Protein AF-X1EFI1-F1 (afdb_monomer_lite)

Organism: NCBI:txid412755

InterPro domains:
  IPR022412 Quinolinate phosphoribosyl transferase, N-terminal [PF02749] (3-53)
  IPR027277 Nicotinate-nucleotide pyrophosphorylase/Putative pyrophosphorylase ModD [PTHR32179] (1-67)
  IPR037128 Quinolinate phosphoribosyl transferase, N-terminal domain superfamily [G3DSA:3.90.1170.20] (1-68)

pLDDT: mean 90.25, std 6.35, range [58.0, 96.62]

Radius of gyration: 14.79 Å; chains: 1; bounding box: 26×17×44 Å

Sequence (68 aa):
MVFNEIDEKVNFQIKLNDGDNFSPGITIATVVGAASTCLKGERTALNFLQHLSGIATLTRKFVNATKG

Foldseek 3Di:
DQLCVQPVPKDKAADDDPPDDDDPPDDGIDIDDDPVSCVVRVVVVVVVCCVVVVVSVVVVVVVVVPPD

Structure (mmCIF, N/CA/C/O backbone):
data_AF-X1EFI1-F1
#
_entry.id   AF-X1EFI1-F1
#
loop_
_atom_site.group_PDB
_atom_site.id
_atom_site.type_symbol
_atom_site.label_atom_id
_atom_site.label_alt_id
_atom_site.label_comp_id
_atom_site.label_asym_id
_atom_site.label_entity_id
_atom_site.label_seq_id
_atom_site.pdbx_PDB_ins_code
_atom_site.Cartn_x
_atom_site.Cartn_y
_atom_site.Cartn_z
_atom_site.occupancy
_atom_site.B_iso_or_equiv
_atom_site.auth_seq_id
_atom_site.auth_comp_id
_atom_site.auth_asym_id
_atom_site.auth_atom_id
_atom_site.pdbx_PDB_model_num
ATOM 1 N N . MET A 1 1 ? 0.510 -6.756 7.485 1.00 67.38 1 MET A N 1
ATOM 2 C CA . MET A 1 1 ? 1.985 -6.628 7.448 1.00 67.38 1 MET A CA 1
ATOM 3 C C . MET A 1 1 ? 2.557 -5.252 7.820 1.00 67.38 1 MET A C 1
ATOM 5 O O . MET A 1 1 ? 3.763 -5.128 7.864 1.00 67.38 1 MET A O 1
ATOM 9 N N . VAL A 1 2 ? 1.776 -4.246 8.217 1.00 79.69 2 VAL A N 1
ATOM 10 C CA . VAL A 1 2 ? 2.264 -3.205 9.157 1.00 79.69 2 VAL A CA 1
ATOM 11 C C . VAL A 1 2 ? 1.119 -2.892 10.107 1.00 79.69 2 VAL A C 1
ATOM 13 O O . VAL A 1 2 ? 1.245 -3.042 11.309 1.00 79.69 2 VAL A O 1
ATOM 16 N N . PHE A 1 3 ? -0.056 -2.602 9.548 1.00 81.94 3 PHE A N 1
ATOM 17 C CA . PHE A 1 3 ? -1.257 -2.318 10.330 1.00 81.94 3 PHE A CA 1
ATOM 18 C C . PHE A 1 3 ? -1.717 -3.484 11.219 1.00 81.94 3 PHE A C 1
ATOM 20 O O . PHE A 1 3 ? -2.041 -3.243 12.370 1.00 81.94 3 PHE A O 1
ATOM 27 N N . ASN A 1 4 ? -1.641 -4.733 10.739 1.00 81.38 4 ASN A N 1
ATOM 28 C CA . ASN A 1 4 ? -1.988 -5.924 11.534 1.00 81.38 4 ASN A CA 1
ATOM 29 C C . ASN A 1 4 ? -1.061 -6.164 12.741 1.00 81.38 4 ASN A C 1
ATOM 31 O O . ASN A 1 4 ? -1.465 -6.824 13.683 1.00 81.38 4 ASN A O 1
ATOM 35 N N . GLU A 1 5 ? 0.167 -5.631 12.714 1.00 82.62 5 GLU A N 1
ATOM 36 C CA . GLU A 1 5 ? 1.095 -5.692 13.857 1.00 82.62 5 GLU A CA 1
ATOM 37 C C . GLU A 1 5 ? 0.806 -4.585 14.885 1.00 82.62 5 GLU A C 1
ATOM 39 O O . GLU A 1 5 ? 1.248 -4.655 16.026 1.00 82.62 5 GLU A O 1
ATOM 44 N N . ILE A 1 6 ? 0.092 -3.530 14.474 1.00 81.25 6 ILE A N 1
ATOM 45 C CA . ILE A 1 6 ? -0.256 -2.387 15.327 1.00 81.25 6 ILE A CA 1
ATOM 46 C C . ILE A 1 6 ? -1.626 -2.613 15.977 1.00 81.25 6 ILE A C 1
ATOM 48 O O . ILE A 1 6 ? -1.807 -2.283 17.147 1.00 81.25 6 ILE A O 1
ATOM 52 N N . ASP A 1 7 ? -2.593 -3.127 15.213 1.00 80.75 7 ASP A N 1
ATOM 53 C CA . ASP A 1 7 ? -3.968 -3.372 15.648 1.00 80.75 7 ASP A CA 1
ATOM 54 C C . ASP A 1 7 ? -4.667 -4.340 14.675 1.00 80.75 7 ASP A C 1
ATOM 56 O O . ASP A 1 7 ? -4.833 -4.048 13.486 1.00 80.75 7 ASP A O 1
ATOM 60 N N . GLU A 1 8 ? -5.120 -5.482 15.188 1.00 80.12 8 GLU A N 1
ATOM 61 C CA . GLU A 1 8 ? -5.828 -6.514 14.417 1.00 80.12 8 GLU A CA 1
ATOM 62 C C . GLU A 1 8 ? -7.206 -6.053 13.910 1.00 80.12 8 GLU A C 1
ATOM 64 O O . GLU A 1 8 ? -7.785 -6.675 13.020 1.00 80.12 8 GLU A O 1
ATOM 69 N N . LYS A 1 9 ? -7.755 -4.951 14.444 1.00 85.75 9 LYS A N 1
ATOM 70 C CA . LYS A 1 9 ? -9.060 -4.413 14.022 1.00 85.75 9 LYS A CA 1
ATOM 71 C C . LYS A 1 9 ? -8.990 -3.562 12.755 1.00 85.75 9 LYS A C 1
ATOM 73 O O . LYS A 1 9 ? -10.025 -3.073 12.298 1.00 85.75 9 LYS A O 1
ATOM 78 N N . VAL A 1 10 ? -7.801 -3.342 12.194 1.00 88.56 10 VAL A N 1
ATOM 79 C CA . VAL A 1 10 ? -7.657 -2.579 10.951 1.00 88.56 10 VAL A CA 1
ATOM 80 C C . VAL A 1 10 ? -8.148 -3.402 9.770 1.00 88.56 10 VAL A C 1
ATOM 82 O O . VAL A 1 10 ? -7.599 -4.453 9.449 1.00 88.56 10 VAL A O 1
ATOM 85 N N . ASN A 1 11 ? -9.134 -2.871 9.055 1.00 89.31 11 ASN A N 1
ATOM 86 C CA . ASN A 1 11 ? -9.572 -3.433 7.789 1.00 89.31 11 ASN A CA 1
ATOM 87 C C . ASN A 1 11 ? -8.676 -2.909 6.658 1.00 89.31 11 ASN A C 1
ATOM 89 O O . ASN A 1 11 ? -8.659 -1.708 6.370 1.00 89.31 11 ASN A O 1
ATOM 93 N N . PHE A 1 12 ? -7.928 -3.810 6.026 1.00 88.81 12 PHE A N 1
ATOM 94 C CA . PHE A 1 12 ? -7.015 -3.499 4.931 1.00 88.81 12 PHE A CA 1
ATOM 95 C C . PHE A 1 12 ? -7.524 -4.124 3.629 1.00 88.81 12 PHE A C 1
ATOM 97 O O . PHE A 1 12 ? -7.532 -5.343 3.478 1.00 88.81 12 PHE A O 1
ATOM 104 N N . GLN A 1 13 ? -7.939 -3.285 2.681 1.00 90.94 13 GLN A N 1
ATOM 105 C CA . GLN A 1 13 ? -8.443 -3.706 1.375 1.00 90.94 13 GLN A CA 1
ATOM 106 C C . GLN A 1 13 ? -7.425 -3.384 0.284 1.00 90.94 13 GLN A C 1
ATOM 108 O O . GLN A 1 13 ? -7.152 -2.219 -0.003 1.00 90.94 13 GLN A O 1
ATOM 113 N N . ILE A 1 14 ? -6.882 -4.421 -0.344 1.00 90.69 14 ILE A N 1
ATOM 114 C CA . ILE A 1 14 ? -5.964 -4.302 -1.479 1.00 90.69 14 ILE A CA 1
ATOM 115 C C . ILE A 1 14 ? -6.782 -4.116 -2.762 1.00 90.69 14 ILE A C 1
ATOM 117 O O . ILE A 1 14 ? -7.763 -4.828 -2.970 1.00 90.69 14 ILE A O 1
ATOM 121 N N . LYS A 1 15 ? -6.397 -3.155 -3.612 1.00 92.69 15 LYS A N 1
ATOM 122 C CA . LYS A 1 15 ? -7.047 -2.906 -4.914 1.00 92.69 15 LYS A CA 1
ATOM 123 C C . LYS A 1 15 ? -6.180 -3.280 -6.114 1.00 92.69 15 LYS A C 1
ATOM 125 O O . LYS A 1 15 ? -6.725 -3.479 -7.194 1.00 92.69 15 LYS A O 1
ATOM 130 N N . LEU A 1 16 ? -4.865 -3.358 -5.927 1.00 91.81 16 LEU A N 1
ATOM 131 C CA . LEU A 1 16 ? -3.897 -3.775 -6.938 1.00 91.81 16 LEU A CA 1
ATOM 132 C C . LEU A 1 16 ? -3.074 -4.942 -6.411 1.00 91.81 16 LEU A C 1
ATOM 134 O O . LEU A 1 16 ? -2.676 -4.936 -5.247 1.00 91.81 16 LEU A O 1
ATOM 138 N N . ASN A 1 17 ? -2.796 -5.909 -7.272 1.00 89.75 17 ASN A N 1
ATOM 139 C CA . ASN A 1 17 ? -1.924 -7.024 -6.941 1.00 89.75 17 ASN A CA 1
ATOM 140 C C . ASN A 1 17 ? -0.460 -6.660 -7.211 1.00 89.75 17 ASN A C 1
ATOM 142 O O . ASN A 1 17 ? -0.148 -5.760 -7.996 1.00 89.75 17 ASN A O 1
ATOM 146 N N . ASP A 1 18 ? 0.460 -7.384 -6.577 1.00 88.75 18 ASP A N 1
ATOM 147 C CA . ASP A 1 18 ? 1.887 -7.201 -6.828 1.00 88.75 18 ASP A CA 1
ATOM 148 C C . ASP A 1 18 ? 2.231 -7.450 -8.300 1.00 88.75 18 ASP A C 1
ATOM 150 O O . ASP A 1 18 ? 1.875 -8.466 -8.898 1.00 88.75 18 ASP A O 1
ATOM 154 N N . GLY A 1 19 ? 2.971 -6.508 -8.883 1.00 88.81 19 GLY A N 1
ATOM 155 C CA . GLY A 1 19 ? 3.379 -6.556 -10.284 1.00 88.81 19 GLY A CA 1
ATOM 156 C C . GLY A 1 19 ? 2.375 -5.960 -11.272 1.00 88.81 19 GLY A C 1
ATOM 157 O O . GLY A 1 19 ? 2.734 -5.862 -12.457 1.00 88.81 19 GLY A O 1
ATOM 158 N N . ASP A 1 20 ? 1.198 -5.523 -10.808 1.00 92.19 20 ASP A N 1
ATOM 159 C CA . ASP A 1 20 ? 0.263 -4.731 -11.606 1.00 92.19 20 ASP A CA 1
ATOM 160 C C . ASP A 1 20 ? 0.886 -3.388 -11.999 1.00 92.19 20 ASP A C 1
ATOM 162 O O . ASP A 1 20 ? 1.628 -2.753 -11.245 1.00 92.19 20 ASP A O 1
ATOM 166 N N . ASN A 1 21 ? 0.573 -2.943 -13.214 1.00 89.62 21 ASN A N 1
ATOM 167 C CA . ASN A 1 21 ? 1.004 -1.646 -13.712 1.00 89.62 21 ASN A CA 1
ATOM 168 C C . ASN A 1 21 ? -0.074 -0.606 -13.389 1.00 89.62 21 ASN A C 1
ATOM 170 O O . ASN A 1 21 ? -1.256 -0.849 -13.626 1.00 89.62 21 ASN A O 1
ATOM 174 N N . PHE A 1 22 ? 0.318 0.564 -12.894 1.00 91.25 22 PHE A N 1
ATOM 175 C CA . PHE A 1 22 ? -0.624 1.619 -12.527 1.00 91.25 22 PHE A CA 1
ATOM 176 C C . PHE A 1 22 ? -0.123 3.001 -12.947 1.00 91.25 22 PHE A C 1
ATOM 178 O O . PHE A 1 22 ? 1.062 3.222 -13.193 1.00 91.25 22 PHE A O 1
ATOM 185 N N . SER A 1 23 ? -1.058 3.939 -13.047 1.00 91.31 23 SER A N 1
ATOM 186 C CA . SER A 1 23 ? -0.821 5.346 -13.375 1.00 91.31 23 SER A CA 1
ATOM 187 C C . SER A 1 23 ? -0.967 6.241 -12.135 1.00 91.31 23 SER A C 1
ATOM 189 O O . SER A 1 23 ? -1.612 5.844 -11.159 1.00 91.31 23 SER A O 1
ATOM 191 N N . PRO A 1 24 ? -0.393 7.458 -12.147 1.00 92.25 24 PRO A N 1
ATOM 192 C CA . PRO A 1 24 ? -0.577 8.419 -11.062 1.00 92.25 24 PRO A CA 1
ATOM 193 C C . PRO A 1 24 ? -2.059 8.679 -10.753 1.00 92.25 24 PRO A C 1
ATOM 195 O O . PRO A 1 24 ? -2.882 8.770 -11.660 1.00 92.25 24 PRO A O 1
ATOM 198 N N . GLY A 1 25 ? -2.391 8.812 -9.465 1.00 92.19 25 GLY A N 1
ATOM 199 C CA . GLY A 1 25 ? -3.759 9.061 -8.989 1.00 92.19 25 GLY A CA 1
ATOM 200 C C . GLY A 1 25 ? -4.583 7.804 -8.680 1.00 92.19 25 GLY A C 1
ATOM 201 O O . GLY A 1 25 ? -5.680 7.918 -8.137 1.00 92.19 25 GLY A O 1
ATOM 202 N N . ILE A 1 26 ? -4.067 6.606 -8.964 1.00 93.62 26 ILE A N 1
ATOM 203 C CA . ILE A 1 26 ? -4.750 5.352 -8.628 1.00 93.62 26 ILE A CA 1
ATOM 204 C C . ILE A 1 26 ? -4.647 5.028 -7.133 1.00 93.62 26 ILE A C 1
ATOM 206 O O . ILE A 1 26 ? -3.605 5.181 -6.498 1.00 93.62 26 ILE A O 1
ATOM 210 N N . THR A 1 27 ? -5.752 4.532 -6.574 1.00 93.69 27 THR A N 1
ATOM 211 C CA . THR A 1 27 ? -5.795 3.985 -5.214 1.00 93.69 27 THR A CA 1
ATOM 212 C C . THR A 1 27 ? -5.282 2.545 -5.204 1.00 93.69 27 THR A C 1
ATOM 214 O O . THR A 1 27 ? -5.944 1.656 -5.732 1.00 93.69 27 THR A O 1
ATOM 217 N N . ILE A 1 28 ? -4.137 2.313 -4.560 1.00 92.00 28 ILE A N 1
ATOM 218 C CA . ILE A 1 28 ? -3.476 0.995 -4.475 1.00 92.00 28 ILE A CA 1
ATOM 219 C C . ILE A 1 28 ? -4.124 0.107 -3.395 1.00 92.00 28 ILE A C 1
ATOM 221 O O . ILE A 1 28 ? -4.310 -1.094 -3.582 1.00 92.00 28 ILE A O 1
ATOM 225 N N . ALA A 1 29 ? -4.504 0.707 -2.266 1.00 91.94 29 ALA A N 1
ATOM 226 C CA . ALA A 1 29 ? -5.170 0.042 -1.150 1.00 91.94 29 ALA A CA 1
ATOM 227 C C . ALA A 1 29 ? -6.029 1.041 -0.357 1.00 91.94 29 ALA A C 1
ATOM 229 O O . ALA A 1 29 ? -5.875 2.257 -0.481 1.00 91.94 29 ALA A O 1
ATOM 230 N N . THR A 1 30 ? -6.942 0.536 0.465 1.00 92.88 30 THR A N 1
ATOM 231 C CA . THR A 1 30 ? -7.763 1.317 1.397 1.00 92.88 30 THR A CA 1
ATOM 232 C C . THR A 1 30 ? -7.618 0.737 2.799 1.00 92.88 30 THR A C 1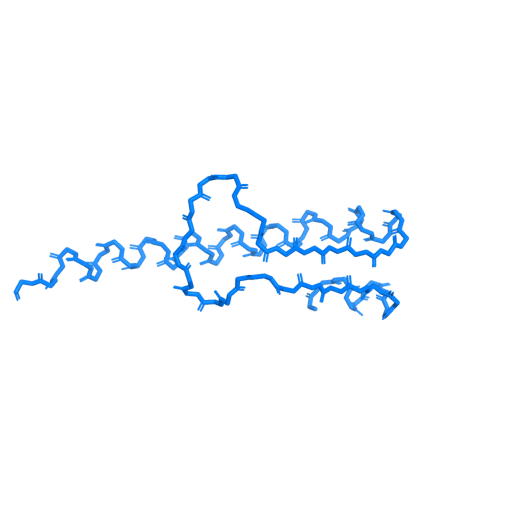
ATOM 234 O O . THR A 1 30 ? -7.717 -0.473 2.985 1.00 92.88 30 THR A O 1
ATOM 237 N N . VAL A 1 31 ? -7.369 1.604 3.783 1.00 91.25 31 VAL A N 1
ATOM 238 C CA . VAL A 1 31 ? -7.150 1.224 5.185 1.00 91.25 31 VAL A CA 1
ATOM 239 C C . VAL A 1 31 ? -8.207 1.901 6.044 1.00 91.25 31 VAL A C 1
ATOM 241 O O . VAL A 1 31 ? -8.357 3.120 5.978 1.00 91.25 31 VAL A O 1
ATOM 244 N N . VAL A 1 32 ? -8.940 1.123 6.837 1.00 92.31 32 VAL A N 1
ATOM 245 C CA . VAL A 1 32 ? -9.997 1.626 7.723 1.00 92.31 32 VAL A CA 1
ATOM 246 C C . VAL A 1 32 ? -9.750 1.121 9.139 1.00 92.31 32 VAL A C 1
ATOM 248 O O . VAL A 1 32 ? -9.633 -0.079 9.368 1.00 92.31 32 VAL A O 1
ATOM 251 N N . GLY A 1 33 ? -9.677 2.040 10.097 1.00 90.56 33 GLY A N 1
A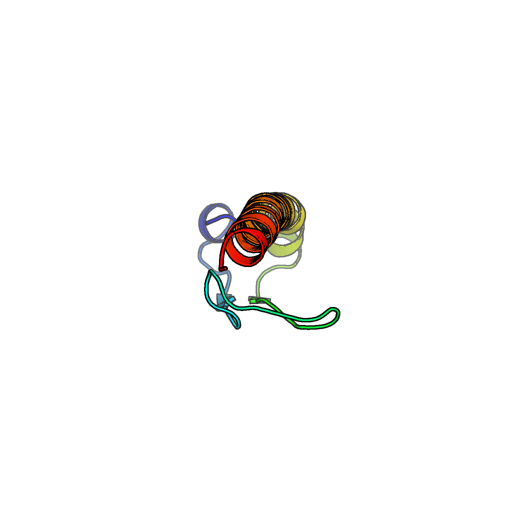TOM 252 C CA . GLY A 1 33 ? -9.405 1.739 11.498 1.00 90.56 33 GLY A CA 1
ATOM 253 C C . GLY A 1 33 ? -9.340 3.011 12.340 1.00 90.56 33 GLY A C 1
ATOM 254 O O . GLY A 1 33 ? -9.686 4.097 11.870 1.00 90.56 33 GLY A O 1
ATOM 255 N N . ALA A 1 34 ? -8.888 2.883 13.588 1.00 92.81 34 ALA A N 1
ATOM 256 C CA . ALA A 1 34 ? -8.669 4.038 14.452 1.00 92.81 34 ALA A CA 1
ATOM 257 C C . ALA A 1 34 ? -7.646 5.000 13.825 1.00 92.81 34 ALA A C 1
ATOM 259 O O . ALA A 1 34 ? -6.598 4.573 13.338 1.00 92.81 34 ALA A O 1
ATOM 260 N N . ALA A 1 35 ? -7.918 6.308 13.884 1.00 91.62 35 ALA A N 1
ATOM 261 C CA . ALA A 1 35 ? -7.051 7.322 13.279 1.00 91.62 35 ALA A CA 1
ATOM 262 C C . ALA A 1 35 ? -5.600 7.231 13.785 1.00 91.62 35 ALA A C 1
ATOM 264 O O . ALA A 1 35 ? -4.659 7.314 13.000 1.00 91.62 35 ALA A O 1
ATOM 265 N N . SER A 1 36 ? -5.414 6.989 15.086 1.00 91.81 36 SER A N 1
ATOM 266 C CA . SER A 1 36 ? -4.096 6.800 15.701 1.00 91.81 36 SER A CA 1
ATOM 267 C C . SER A 1 36 ? -3.340 5.602 15.121 1.00 91.81 36 SER A C 1
ATOM 269 O O . SER A 1 36 ? -2.138 5.693 14.888 1.00 91.81 36 SER A O 1
ATOM 271 N N . THR A 1 37 ? -4.030 4.495 14.858 1.00 90.12 37 THR A N 1
ATOM 272 C CA . THR A 1 37 ? -3.464 3.288 14.250 1.00 90.12 37 THR A CA 1
ATOM 273 C C . THR A 1 37 ? -3.085 3.524 12.789 1.00 90.12 37 THR A C 1
ATOM 275 O O . THR A 1 37 ? -1.967 3.194 12.387 1.00 90.12 37 THR A O 1
ATOM 278 N N . CYS A 1 38 ? -3.976 4.144 12.006 1.00 89.56 38 CYS A N 1
ATOM 279 C CA . CYS A 1 38 ? -3.707 4.477 10.607 1.00 89.56 38 CYS A CA 1
ATOM 280 C C . CYS A 1 38 ? -2.476 5.386 10.481 1.00 89.56 38 CYS A C 1
ATOM 282 O O . CYS A 1 38 ? -1.553 5.066 9.737 1.00 89.56 38 CYS A O 1
ATOM 284 N N . LEU A 1 39 ? -2.409 6.461 11.272 1.00 91.38 39 LEU A N 1
ATOM 285 C CA . LEU A 1 39 ? -1.291 7.410 11.239 1.00 91.38 39 LEU A CA 1
ATOM 286 C C . LEU A 1 39 ? 0.033 6.787 11.710 1.00 91.38 39 LEU A C 1
ATOM 288 O O . LEU A 1 39 ? 1.086 7.077 11.145 1.00 91.38 39 LEU A O 1
ATOM 292 N N . LYS A 1 40 ? 0.004 5.902 12.717 1.00 91.31 40 LYS A N 1
ATOM 293 C CA . LYS A 1 40 ? 1.206 5.189 13.190 1.00 91.31 40 LYS A CA 1
ATOM 294 C C . LYS A 1 40 ? 1.803 4.282 12.114 1.00 91.31 40 LYS A C 1
ATOM 296 O O . LYS A 1 40 ? 3.022 4.213 11.984 1.00 91.31 40 LYS A O 1
ATOM 301 N N . GLY A 1 41 ? 0.955 3.568 11.374 1.00 90.06 41 GLY A N 1
ATOM 302 C CA . GLY A 1 41 ? 1.396 2.607 10.361 1.00 90.06 41 GLY A CA 1
ATOM 303 C C . GLY A 1 41 ? 1.692 3.215 8.991 1.00 90.06 41 GLY A C 1
ATOM 304 O O . GLY A 1 41 ? 2.432 2.607 8.218 1.00 90.06 41 GLY A O 1
ATOM 305 N N . GLU A 1 42 ? 1.153 4.402 8.691 1.00 91.12 42 GLU A N 1
ATOM 306 C CA . GLU A 1 42 ? 1.201 5.032 7.366 1.00 91.12 42 GLU A CA 1
ATOM 307 C C . GLU A 1 42 ? 2.621 5.121 6.803 1.00 91.12 42 GLU A C 1
ATOM 309 O O . GLU A 1 42 ? 2.901 4.570 5.739 1.00 91.12 42 GLU A O 1
ATOM 314 N N . ARG A 1 43 ? 3.538 5.780 7.522 1.00 93.88 43 ARG A N 1
ATOM 315 C CA . ARG A 1 43 ? 4.883 6.056 6.998 1.00 93.88 43 ARG A CA 1
ATOM 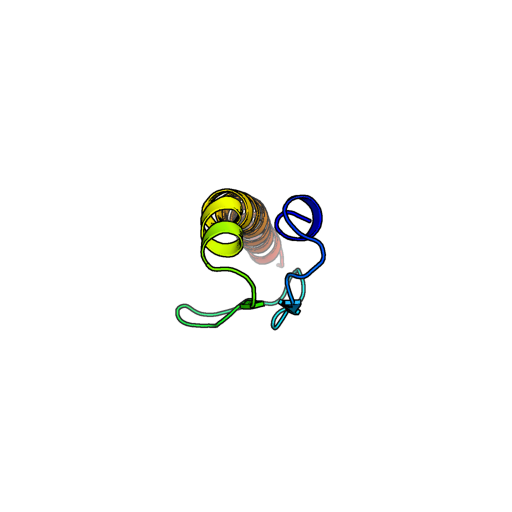316 C C . ARG A 1 43 ? 5.674 4.781 6.737 1.00 93.88 43 ARG A C 1
ATOM 318 O O . ARG A 1 43 ? 6.336 4.664 5.712 1.00 93.88 43 ARG A O 1
ATOM 325 N N . THR A 1 44 ? 5.579 3.815 7.642 1.00 93.62 44 THR A N 1
ATOM 326 C CA . THR A 1 44 ? 6.240 2.517 7.493 1.00 93.62 44 THR A CA 1
ATOM 327 C C . THR A 1 44 ? 5.662 1.752 6.303 1.00 93.62 44 THR A C 1
ATOM 329 O O . THR A 1 44 ? 6.424 1.289 5.457 1.00 93.62 44 THR A O 1
ATOM 332 N N . ALA A 1 45 ? 4.333 1.680 6.177 1.00 91.69 45 ALA A N 1
ATOM 333 C CA . ALA A 1 45 ? 3.675 1.006 5.058 1.00 91.69 45 ALA A CA 1
ATOM 334 C C . ALA A 1 45 ? 4.016 1.652 3.703 1.00 91.69 45 ALA A C 1
ATOM 336 O O . ALA A 1 45 ? 4.350 0.943 2.751 1.00 91.69 45 ALA A O 1
ATOM 337 N N . LEU A 1 46 ? 3.992 2.987 3.623 1.00 92.25 46 LEU A N 1
ATOM 338 C CA . LEU A 1 46 ? 4.361 3.722 2.412 1.00 92.25 46 LEU A CA 1
ATOM 339 C C . LEU A 1 46 ? 5.833 3.531 2.049 1.00 92.25 46 LEU A C 1
ATOM 341 O O . LEU A 1 46 ? 6.125 3.318 0.877 1.00 92.25 46 LEU A O 1
ATOM 345 N N . ASN A 1 47 ? 6.747 3.542 3.022 1.00 94.50 47 ASN A N 1
ATOM 346 C CA . ASN A 1 47 ? 8.168 3.306 2.763 1.00 94.50 47 ASN A CA 1
ATOM 347 C C . ASN A 1 47 ? 8.406 1.928 2.124 1.00 94.50 47 ASN A C 1
ATOM 349 O O . ASN A 1 47 ? 9.136 1.833 1.138 1.00 94.50 47 ASN A O 1
ATOM 353 N N . PHE A 1 48 ? 7.768 0.872 2.645 1.00 92.25 48 PHE A N 1
ATOM 354 C CA . PHE A 1 48 ? 7.865 -0.469 2.058 1.00 92.25 48 PHE A CA 1
ATOM 355 C C . PHE A 1 48 ? 7.309 -0.503 0.633 1.00 92.25 48 PHE A C 1
ATOM 357 O O . PHE A 1 48 ? 8.001 -0.954 -0.281 1.00 92.25 48 PHE A O 1
ATOM 364 N N . LEU A 1 49 ? 6.095 0.022 0.430 1.00 92.06 49 LEU A N 1
ATOM 365 C CA . LEU A 1 49 ? 5.458 0.066 -0.888 1.00 92.06 49 LEU A CA 1
ATOM 366 C C . LEU A 1 49 ? 6.308 0.832 -1.904 1.00 92.06 49 LEU A C 1
ATOM 368 O O . LEU A 1 49 ? 6.556 0.324 -2.995 1.00 92.06 49 LEU A O 1
ATOM 372 N N . GLN A 1 50 ? 6.784 2.025 -1.550 1.00 92.62 50 GLN A N 1
ATOM 373 C CA . GLN A 1 50 ? 7.602 2.864 -2.427 1.00 92.62 50 GLN A CA 1
ATOM 374 C C . GLN A 1 50 ? 8.921 2.186 -2.793 1.00 92.62 50 GLN A C 1
ATOM 376 O O . GLN A 1 50 ? 9.296 2.172 -3.965 1.00 92.62 50 GLN A O 1
ATOM 381 N N . HIS A 1 51 ? 9.614 1.602 -1.813 1.00 96.25 51 HIS A N 1
ATOM 382 C CA . HIS A 1 51 ? 10.906 0.969 -2.045 1.00 96.25 51 HIS A CA 1
ATOM 383 C C . HIS A 1 51 ? 10.785 -0.259 -2.957 1.00 96.25 51 HIS A C 1
ATOM 385 O O . HIS A 1 51 ? 11.454 -0.329 -3.991 1.00 96.25 51 HIS A O 1
ATOM 391 N N . LEU A 1 52 ? 9.885 -1.189 -2.619 1.00 94.69 52 LEU A N 1
ATOM 392 C CA . LEU A 1 52 ? 9.687 -2.422 -3.386 1.00 94.69 52 LEU A CA 1
ATOM 393 C C . LEU A 1 52 ? 9.139 -2.132 -4.789 1.00 94.69 52 LEU A C 1
ATOM 395 O O . LEU A 1 52 ? 9.644 -2.677 -5.773 1.00 94.69 52 LEU A O 1
ATOM 399 N N . SER A 1 53 ? 8.176 -1.212 -4.905 1.00 94.44 53 SER A N 1
ATOM 400 C CA . SER A 1 53 ? 7.628 -0.803 -6.206 1.00 94.44 53 SER A CA 1
ATOM 401 C C . SER A 1 53 ? 8.675 -0.099 -7.068 1.00 94.44 53 SER A C 1
ATOM 403 O O . SER A 1 53 ? 8.717 -0.316 -8.279 1.00 94.44 53 SER A O 1
ATOM 405 N N . GLY A 1 54 ? 9.547 0.717 -6.466 1.00 94.38 54 GLY A N 1
ATOM 406 C CA . GLY A 1 54 ? 10.647 1.381 -7.166 1.00 94.38 54 GLY A CA 1
ATOM 407 C C . GLY A 1 54 ? 11.622 0.380 -7.785 1.00 94.38 54 GLY A C 1
ATOM 408 O O . GLY A 1 54 ? 11.938 0.482 -8.973 1.00 94.38 54 GLY A O 1
ATOM 409 N N . ILE A 1 55 ? 12.030 -0.631 -7.010 1.00 96.62 55 ILE A N 1
ATOM 410 C CA . ILE A 1 55 ? 12.875 -1.731 -7.496 1.00 96.62 55 ILE A CA 1
ATOM 411 C C . ILE A 1 55 ? 12.172 -2.471 -8.638 1.00 96.62 55 ILE A C 1
ATOM 413 O O . ILE A 1 55 ? 12.733 -2.578 -9.727 1.00 96.62 55 ILE A O 1
ATOM 417 N N . ALA A 1 56 ? 10.929 -2.916 -8.433 1.00 95.38 56 ALA A N 1
ATOM 418 C CA . ALA A 1 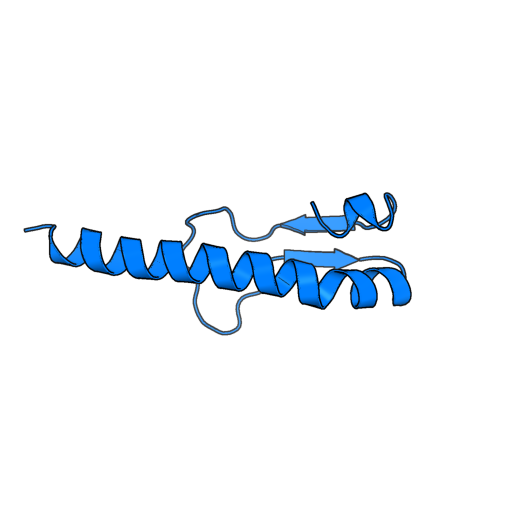56 ? 10.177 -3.673 -9.435 1.00 95.38 56 ALA A CA 1
ATOM 419 C C . ALA A 1 56 ? 9.991 -2.892 -10.750 1.00 95.38 56 ALA A C 1
ATOM 421 O O . ALA A 1 56 ? 10.133 -3.451 -11.842 1.00 95.38 56 ALA A O 1
ATOM 422 N N . THR A 1 57 ? 9.721 -1.588 -10.653 1.00 94.94 57 THR A N 1
ATOM 423 C CA . THR A 1 57 ? 9.574 -0.690 -11.808 1.00 94.94 57 THR A CA 1
ATOM 424 C C . THR A 1 57 ? 10.888 -0.564 -12.575 1.00 94.94 57 THR A C 1
ATOM 426 O O . THR A 1 57 ? 10.908 -0.694 -13.803 1.00 94.94 57 THR A O 1
ATOM 429 N N . LEU A 1 58 ? 12.001 -0.357 -11.865 1.00 95.94 58 LEU A N 1
ATOM 430 C CA . LEU A 1 58 ? 13.320 -0.235 -12.480 1.00 95.94 58 LEU A CA 1
ATOM 431 C C . LEU A 1 58 ? 13.751 -1.548 -13.148 1.00 95.94 58 LEU A C 1
ATOM 433 O O . LEU A 1 58 ? 14.192 -1.533 -14.298 1.00 95.94 58 LEU A O 1
ATOM 437 N N . THR A 1 59 ? 13.555 -2.685 -12.480 1.00 95.56 59 THR A N 1
ATOM 438 C CA . THR A 1 59 ? 13.818 -4.013 -13.052 1.00 95.56 59 THR A CA 1
ATOM 439 C C . THR A 1 59 ? 13.012 -4.233 -14.328 1.00 95.56 59 THR A C 1
ATOM 441 O O . THR A 1 59 ? 13.567 -4.651 -15.345 1.00 95.56 59 THR A O 1
ATOM 444 N N . ARG A 1 60 ? 11.718 -3.890 -14.325 1.00 94.62 60 ARG A N 1
ATOM 445 C CA . ARG A 1 60 ? 10.858 -4.024 -15.508 1.00 94.62 60 ARG A CA 1
ATOM 446 C C . ARG A 1 60 ? 11.345 -3.174 -16.680 1.00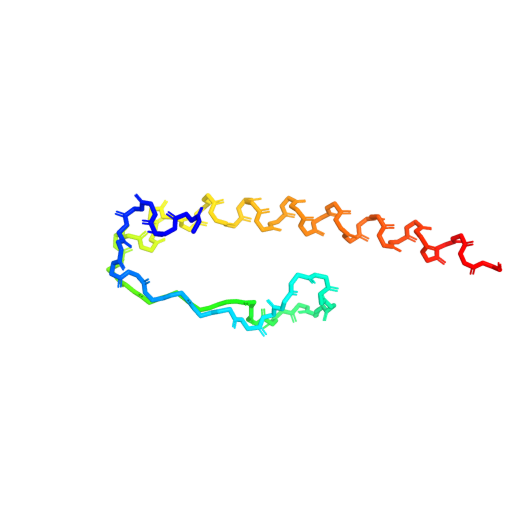 94.62 60 ARG A C 1
ATOM 448 O O . ARG A 1 60 ? 11.294 -3.637 -17.818 1.00 94.62 60 ARG A O 1
ATOM 455 N N . LYS A 1 61 ? 11.866 -1.972 -16.414 1.00 94.75 61 LYS A N 1
ATOM 456 C CA . LYS A 1 61 ? 12.473 -1.110 -17.439 1.00 94.75 61 LYS A CA 1
ATOM 457 C C . LYS A 1 61 ? 13.662 -1.795 -18.122 1.00 94.75 61 LYS A C 1
ATOM 459 O O . LYS A 1 61 ? 13.737 -1.769 -19.347 1.00 94.75 61 LYS A O 1
ATOM 464 N N . PHE A 1 62 ? 14.550 -2.434 -17.357 1.00 96.31 62 PHE A N 1
ATOM 465 C CA . PHE A 1 62 ? 15.690 -3.166 -17.919 1.00 96.31 62 PHE A CA 1
ATOM 466 C C . PHE A 1 62 ? 15.259 -4.402 -18.711 1.00 96.31 62 PHE A C 1
ATOM 468 O O . PHE A 1 62 ? 15.689 -4.564 -19.847 1.00 96.31 62 PHE A O 1
ATOM 475 N N . VAL A 1 63 ? 14.355 -5.220 -18.162 1.00 95.75 63 VAL A N 1
ATOM 476 C CA . VAL A 1 63 ? 13.831 -6.413 -18.854 1.00 95.75 63 VAL A CA 1
ATOM 477 C C . VAL A 1 63 ? 13.170 -6.043 -20.183 1.00 95.75 63 VAL A C 1
ATOM 479 O O . VAL A 1 63 ? 13.345 -6.739 -21.179 1.00 95.75 63 VAL A O 1
ATOM 482 N N . ASN A 1 64 ? 12.421 -4.940 -20.222 1.00 94.31 64 ASN A N 1
ATOM 483 C CA . ASN A 1 64 ? 11.795 -4.470 -21.455 1.00 94.31 64 ASN A CA 1
ATOM 484 C C . ASN A 1 64 ? 12.822 -3.965 -22.477 1.00 94.31 64 ASN A C 1
ATOM 486 O O . ASN A 1 64 ? 12.615 -4.162 -23.666 1.00 94.31 64 ASN A O 1
ATOM 490 N N . ALA A 1 65 ? 13.926 -3.355 -22.036 1.00 94.94 65 ALA A N 1
ATOM 491 C CA . ALA A 1 65 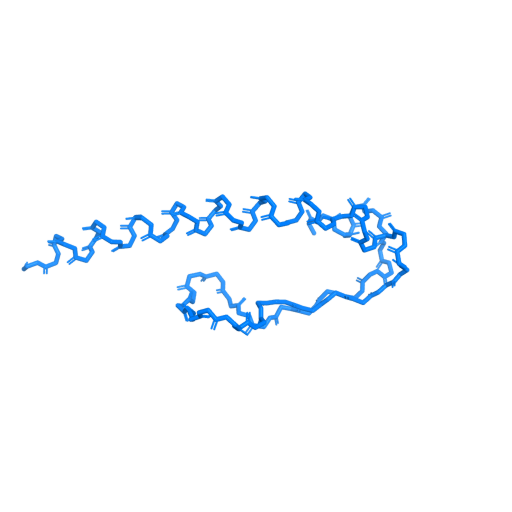? 14.989 -2.895 -22.931 1.00 94.94 65 ALA A CA 1
ATOM 492 C C . ALA A 1 65 ? 15.780 -4.050 -23.574 1.00 94.94 65 ALA A C 1
ATOM 494 O O . ALA A 1 65 ? 16.334 -3.876 -24.654 1.00 94.94 65 ALA A O 1
ATOM 495 N N . THR A 1 66 ? 15.829 -5.221 -22.928 1.00 93.81 66 THR A N 1
ATOM 496 C CA . THR A 1 66 ? 16.519 -6.417 -23.445 1.00 93.81 66 THR A CA 1
ATOM 497 C C . THR A 1 66 ? 15.618 -7.350 -24.250 1.00 93.81 66 THR A C 1
ATOM 499 O O . THR A 1 66 ? 16.109 -8.331 -24.799 1.00 93.81 66 THR A O 1
ATOM 502 N N . LYS A 1 67 ? 14.305 -7.097 -24.301 1.00 85.44 67 LYS A N 1
ATOM 503 C CA . LYS A 1 67 ? 13.386 -7.825 -25.185 1.00 85.44 67 LYS A CA 1
ATOM 504 C C . LYS A 1 67 ? 13.558 -7.298 -26.614 1.00 85.44 67 LYS A C 1
ATOM 506 O O . LYS A 1 67 ? 12.827 -6.405 -27.033 1.00 85.44 67 LYS A O 1
ATOM 511 N N . GLY A 1 68 ? 14.562 -7.830 -27.305 1.00 58.00 68 GLY A N 1
ATOM 512 C CA . GLY A 1 68 ? 14.768 -7.744 -28.751 1.00 58.00 68 GLY A CA 1
ATOM 513 C C . GLY A 1 68 ? 14.657 -9.129 -29.360 1.00 58.00 68 GLY A C 1
ATOM 514 O O . GLY A 1 68 ? 15.183 -10.071 -28.726 1.00 58.00 68 GLY A O 1
#

Secondary structure (DSSP, 8-state):
--HHHH-TT-EEEE-S-TT----TT---EEEES-HHHHHHHHHHHHHHHHHHHHHHHHHHHHHHHT--